Protein AF-A0A7V6JKS2-F1 (afdb_monomer)

Sequence (125 aa):
RHDDPYRPMSIEGDTFIKPDGTEVVLKVGPSGVLGEGQGCATEIGRAHPNGKLIEDGDLCSHDSFLGQPYLVDKKTGEGHYIREWHAIAERLRHDALKELGHPEEGTTYGPWLLYKYGGWAWIGP

Nearest PDB structures (foldseek):
  7ml9-assembly1_A  TM=2.938E-01  e=4.608E+00  Brevibacillus laterosporus
  2vdu-assembly2_B  TM=2.101E-01  e=4.915E+00  Saccharomyces cerevisiae
  2vdu-assembly3_D  TM=2.107E-01  e=6.359E+00  Saccharomyces cerevisiae

Radius of gyration: 15.61 Å; Cα contacts (8 Å, |Δi|>4): 223; chains: 1; bounding box: 36×26×44 Å

Foldseek 3Di:
DLQDQADDQDDQQDWDQDPVRDTDRWDQDPLRRICVPVLEARQAQHADPVRDGQDAQDADPDPVRGRWGWHAFPVRNDIDTPVSVVSVLVVQQVVCCVPPNFHDFQDDRPPFWGRHPRGTDGPGD

pLDDT: mean 93.92, std 4.57, range [71.44, 98.31]

Secondary structure (DSSP, 8-state):
-TT-TTPPPP-TT-EEE-TTS-EEE--B-TTS-BTTTTT-BSSTTPBPTTSPBP-TTPBP-SGGGTTPBEEE-TTT--EEEHHHHHHHHHHHHHHHHHHHSS--TT-EETTTEEEETTEEEE---

Structure (mmCIF, N/CA/C/O backbone):
data_AF-A0A7V6JKS2-F1
#
_entry.id   AF-A0A7V6JKS2-F1
#
loop_
_atom_site.group_PDB
_atom_site.id
_atom_site.type_symbol
_atom_site.label_atom_id
_atom_site.label_alt_id
_atom_site.label_comp_id
_atom_site.label_asym_id
_atom_site.label_entity_id
_atom_site.label_seq_id
_atom_site.pdbx_PDB_ins_code
_atom_site.Cartn_x
_atom_site.Cartn_y
_atom_site.Cartn_z
_atom_site.occupancy
_atom_site.B_iso_or_equiv
_atom_site.auth_seq_id
_atom_site.auth_comp_id
_atom_site.auth_asym_id
_atom_site.auth_atom_id
_atom_site.pdbx_PDB_model_num
ATOM 1 N N . ARG A 1 1 ? -1.817 -1.932 18.726 1.00 71.44 1 ARG A N 1
ATOM 2 C CA . ARG A 1 1 ? -1.799 -3.363 18.321 1.00 71.44 1 ARG A CA 1
ATOM 3 C C . ARG A 1 1 ? -2.915 -3.597 17.306 1.00 71.44 1 ARG A C 1
ATOM 5 O O . ARG A 1 1 ? -3.903 -2.882 17.399 1.00 71.44 1 ARG A O 1
ATOM 12 N N . HIS A 1 2 ? -2.784 -4.532 16.359 1.00 80.00 2 HIS A N 1
ATOM 13 C CA . HIS A 1 2 ? -3.844 -4.779 15.362 1.00 80.00 2 HIS A CA 1
ATOM 14 C C . HIS A 1 2 ? -5.176 -5.262 15.978 1.00 80.00 2 HIS A C 1
ATOM 16 O O . HIS A 1 2 ? -6.233 -5.023 15.404 1.00 80.00 2 HIS A O 1
ATOM 22 N N . ASP A 1 3 ? -5.116 -5.911 17.146 1.00 81.94 3 ASP A N 1
ATOM 23 C CA . ASP A 1 3 ? -6.230 -6.566 17.845 1.00 81.94 3 ASP A CA 1
ATOM 24 C C . ASP A 1 3 ? -7.032 -5.645 18.780 1.00 81.94 3 ASP A C 1
ATOM 26 O O . ASP A 1 3 ? -7.993 -6.102 19.391 1.00 81.94 3 ASP A O 1
ATOM 30 N N . ASP A 1 4 ? -6.663 -4.366 18.896 1.00 88.94 4 ASP A N 1
ATOM 31 C CA . ASP A 1 4 ? -7.391 -3.374 19.696 1.00 88.94 4 ASP A CA 1
ATOM 32 C C . ASP A 1 4 ? -8.284 -2.502 18.793 1.00 88.94 4 ASP A C 1
ATOM 34 O O . ASP A 1 4 ? -7.756 -1.647 18.067 1.00 88.94 4 ASP A O 1
ATOM 38 N N . PRO A 1 5 ? -9.622 -2.670 18.829 1.00 91.44 5 PRO A N 1
ATOM 39 C CA . PRO A 1 5 ? -10.545 -1.869 18.032 1.00 91.44 5 PRO A CA 1
ATOM 40 C C . PRO A 1 5 ? -10.569 -0.387 18.392 1.00 91.44 5 PRO A C 1
ATOM 42 O O . PRO A 1 5 ? -10.874 0.441 17.538 1.00 91.44 5 PRO A O 1
ATOM 45 N N . TYR A 1 6 ? -10.267 -0.034 19.638 1.00 90.25 6 TYR A N 1
ATOM 46 C CA . TYR A 1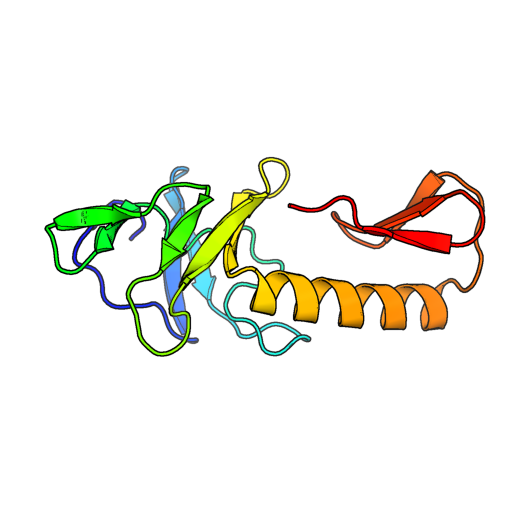 6 ? -10.400 1.335 20.143 1.00 90.25 6 TYR A CA 1
ATOM 47 C C . TYR A 1 6 ? -9.071 2.085 20.168 1.00 90.25 6 TYR A C 1
ATOM 49 O O . TYR A 1 6 ? -8.995 3.192 20.706 1.00 90.25 6 TYR A O 1
ATOM 57 N N . ARG A 1 7 ? -8.029 1.506 19.563 1.00 90.81 7 ARG A N 1
ATOM 58 C CA . ARG A 1 7 ? -6.740 2.169 19.394 1.00 90.81 7 ARG A CA 1
ATOM 59 C C . ARG A 1 7 ? -6.903 3.517 18.674 1.00 90.81 7 ARG A C 1
ATOM 61 O O . ARG A 1 7 ? -7.738 3.630 17.767 1.00 90.81 7 ARG A O 1
ATOM 68 N N . PRO A 1 8 ? -6.092 4.527 19.029 1.00 89.88 8 PRO A N 1
ATOM 69 C CA . PRO A 1 8 ? -6.043 5.767 18.267 1.00 89.88 8 PRO A CA 1
ATOM 70 C C . PRO A 1 8 ? -5.582 5.502 16.827 1.00 89.88 8 PRO A C 1
ATOM 72 O O . PRO A 1 8 ? -4.965 4.474 16.533 1.00 89.88 8 PRO A O 1
ATOM 75 N N . MET A 1 9 ? -5.883 6.445 15.931 1.00 89.56 9 MET A N 1
ATOM 76 C CA . MET A 1 9 ? -5.288 6.459 14.594 1.00 89.56 9 MET A CA 1
ATOM 77 C C . MET A 1 9 ? -3.767 6.516 14.731 1.00 89.56 9 MET A C 1
ATOM 79 O O . MET A 1 9 ? -3.251 7.277 15.552 1.00 89.56 9 MET A O 1
ATOM 83 N N . SER A 1 10 ? -3.074 5.680 13.965 1.00 92.94 10 SER A N 1
ATOM 84 C CA . SER A 1 10 ? -1.626 5.559 14.070 1.00 92.94 10 SER A CA 1
ATOM 85 C C . SER A 1 10 ? -0.913 6.812 13.574 1.00 92.94 10 SER A C 1
ATOM 87 O O . SER A 1 10 ? -1.365 7.468 12.634 1.00 92.94 10 SER A O 1
ATOM 89 N N . ILE A 1 11 ? 0.226 7.111 14.191 1.00 94.56 11 ILE A N 1
ATOM 90 C CA . ILE A 1 11 ? 1.136 8.184 13.787 1.00 94.56 11 ILE A CA 1
ATOM 91 C C . ILE A 1 11 ? 2.559 7.652 13.597 1.00 94.56 11 ILE A C 1
ATOM 93 O O . ILE A 1 11 ? 2.884 6.518 13.952 1.00 94.56 11 ILE A O 1
ATOM 97 N N . GLU A 1 12 ? 3.428 8.474 13.011 1.00 96.94 12 GLU A N 1
ATOM 98 C CA . GLU A 1 12 ? 4.848 8.146 12.907 1.00 96.94 12 GLU A CA 1
ATOM 99 C C . GLU A 1 12 ? 5.471 7.933 14.293 1.00 96.94 12 GLU A C 1
ATOM 101 O O . GLU A 1 12 ? 5.241 8.707 15.222 1.00 96.94 12 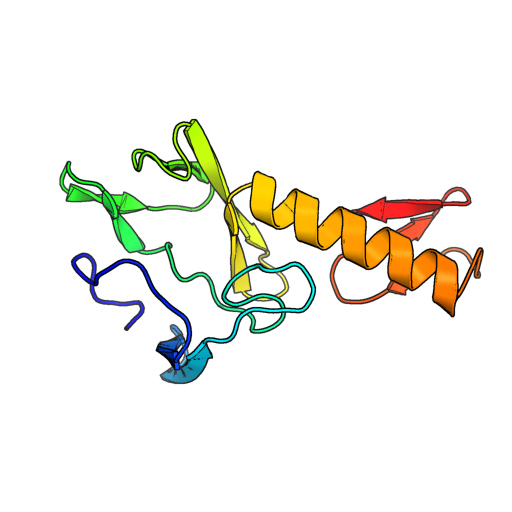GLU A O 1
ATOM 106 N N . GLY A 1 13 ? 6.277 6.879 14.418 1.00 96.44 13 GLY A N 1
ATOM 107 C CA . GLY A 1 13 ? 6.908 6.470 15.670 1.00 96.44 13 GLY A CA 1
ATOM 108 C C . GLY A 1 13 ? 6.101 5.462 16.491 1.00 96.44 13 GLY A C 1
ATOM 109 O O . GLY A 1 13 ? 6.685 4.826 17.369 1.00 96.44 13 GLY A O 1
ATOM 110 N N . ASP A 1 14 ? 4.815 5.251 16.194 1.00 96.06 14 ASP A N 1
ATOM 111 C CA . ASP A 1 14 ? 4.025 4.207 16.852 1.00 96.06 14 ASP A CA 1
ATOM 112 C C . ASP A 1 14 ? 4.534 2.804 16.492 1.00 96.06 14 ASP A C 1
ATOM 114 O O . ASP A 1 14 ? 4.903 2.529 15.348 1.00 96.06 14 ASP A O 1
ATOM 118 N N . THR A 1 15 ? 4.475 1.874 17.449 1.00 95.25 15 THR A N 1
ATOM 119 C CA . THR A 1 15 ? 4.719 0.449 17.186 1.00 95.25 15 THR A CA 1
ATOM 120 C C . THR A 1 15 ? 3.417 -0.255 16.805 1.00 95.25 15 THR A C 1
ATOM 122 O O . THR A 1 15 ? 2.527 -0.472 17.635 1.00 95.25 15 THR A O 1
ATOM 125 N N . PHE A 1 16 ? 3.317 -0.676 15.547 1.00 93.62 16 PHE A N 1
ATOM 126 C CA . PHE A 1 16 ? 2.246 -1.532 15.056 1.00 93.62 16 PHE A CA 1
ATOM 127 C C . PHE A 1 16 ? 2.636 -3.008 15.183 1.00 93.62 16 PHE A C 1
ATOM 129 O O . PHE A 1 16 ? 3.661 -3.435 14.659 1.00 93.62 16 PHE A O 1
ATOM 136 N N . ILE A 1 17 ? 1.802 -3.796 15.865 1.00 92.25 17 ILE A N 1
ATOM 137 C CA . ILE A 1 17 ? 1.983 -5.249 15.992 1.00 92.25 17 ILE A CA 1
ATOM 138 C C . ILE A 1 17 ? 1.055 -5.938 14.998 1.00 92.25 17 ILE A C 1
ATOM 140 O O . ILE A 1 17 ? -0.168 -5.880 15.177 1.00 92.25 17 ILE A O 1
ATOM 144 N N . LYS A 1 18 ? 1.637 -6.576 13.981 1.00 89.50 18 LYS A N 1
ATOM 145 C CA . LYS A 1 18 ? 0.942 -7.316 12.918 1.00 89.50 18 LYS A CA 1
ATOM 146 C C . LYS A 1 18 ? 0.243 -8.582 13.451 1.00 89.50 18 LYS A C 1
ATOM 148 O O . LYS A 1 18 ? 0.546 -9.020 14.563 1.00 89.50 18 LYS A O 1
ATOM 153 N N . PRO A 1 19 ? -0.665 -9.202 12.670 1.00 87.69 19 PRO A N 1
ATOM 154 C CA . PRO A 1 19 ? -1.323 -10.455 13.056 1.00 87.69 19 PRO A CA 1
ATOM 155 C C . PRO A 1 19 ? -0.371 -11.621 13.348 1.00 87.69 19 PRO A C 1
ATOM 157 O O . PRO A 1 19 ? -0.679 -12.475 14.172 1.00 87.69 19 PRO A O 1
ATOM 160 N N . ASP A 1 20 ? 0.797 -11.646 12.705 1.00 89.25 20 ASP A N 1
ATOM 161 C CA . ASP A 1 20 ? 1.838 -12.657 12.922 1.00 89.25 20 ASP A CA 1
ATOM 162 C C . ASP A 1 20 ? 2.737 -12.370 14.143 1.00 89.25 20 ASP A C 1
ATOM 164 O O . ASP A 1 20 ? 3.661 -13.130 14.422 1.00 89.25 20 ASP A O 1
ATOM 168 N N . GLY A 1 21 ? 2.468 -11.287 14.882 1.00 90.31 21 GLY A N 1
ATOM 169 C CA . GLY A 1 21 ? 3.255 -10.850 16.035 1.00 90.31 21 GLY A CA 1
ATOM 170 C C . GLY A 1 21 ? 4.453 -9.962 15.690 1.00 90.31 21 GLY A C 1
ATOM 171 O O . GLY A 1 21 ? 5.130 -9.498 16.604 1.00 90.31 21 GLY A O 1
ATOM 172 N N . THR A 1 22 ? 4.711 -9.680 14.409 1.00 92.69 22 THR A N 1
ATOM 173 C CA . THR A 1 22 ? 5.800 -8.786 13.998 1.00 92.69 22 THR A CA 1
ATOM 174 C C . THR A 1 22 ? 5.529 -7.359 14.464 1.00 92.69 22 THR A C 1
ATOM 176 O O . THR A 1 22 ? 4.482 -6.783 14.164 1.00 92.69 22 THR A O 1
ATOM 179 N N . GLU A 1 23 ? 6.501 -6.762 15.148 1.00 95.25 23 GLU A N 1
ATOM 180 C CA . GLU A 1 23 ? 6.462 -5.361 15.558 1.00 95.25 23 GLU A CA 1
ATOM 181 C C . GLU A 1 23 ? 7.129 -4.468 14.509 1.00 95.25 23 GLU A C 1
ATOM 183 O O . GLU A 1 23 ? 8.251 -4.722 14.068 1.00 95.25 23 GLU A O 1
ATOM 188 N N . VAL A 1 24 ? 6.442 -3.400 14.116 1.00 95.38 24 VAL A N 1
ATOM 189 C CA . VAL A 1 24 ? 6.930 -2.413 13.155 1.00 95.38 24 VAL A CA 1
ATOM 190 C C . VAL A 1 24 ? 6.776 -1.023 13.743 1.00 95.38 24 VAL A C 1
ATOM 192 O O . VAL A 1 24 ? 5.666 -0.602 14.051 1.00 95.38 24 VAL A O 1
ATOM 195 N N . VAL A 1 25 ? 7.882 -0.288 13.845 1.00 97.12 25 VAL A N 1
ATOM 196 C CA . VAL A 1 25 ? 7.839 1.151 14.130 1.00 97.12 25 VAL A CA 1
ATOM 197 C C . VAL A 1 25 ? 7.437 1.874 12.849 1.00 97.12 25 VAL A C 1
ATOM 199 O O . VAL A 1 25 ? 8.157 1.816 11.844 1.00 97.12 25 VAL A O 1
ATOM 202 N N . LEU A 1 26 ? 6.272 2.512 12.874 1.00 97.31 26 LEU A N 1
ATOM 203 C CA . LEU A 1 26 ? 5.698 3.184 11.719 1.00 97.31 26 LEU A CA 1
ATOM 204 C C . LEU A 1 26 ? 6.516 4.416 11.341 1.00 97.31 26 LEU A C 1
ATOM 206 O O . LEU A 1 26 ? 6.965 5.175 12.200 1.00 97.31 26 LEU A O 1
ATOM 210 N N . LYS A 1 27 ? 6.696 4.604 10.038 1.00 97.88 27 LYS A N 1
ATOM 211 C CA . LYS A 1 27 ? 7.400 5.738 9.441 1.00 97.88 27 LYS A CA 1
ATOM 212 C C . LYS A 1 27 ? 6.584 6.315 8.305 1.00 97.88 27 LYS A C 1
ATOM 214 O O . LYS A 1 27 ? 5.830 5.592 7.653 1.00 97.88 27 LYS A O 1
ATOM 219 N N . VAL A 1 28 ? 6.769 7.600 8.046 1.00 97.75 28 VAL A N 1
ATOM 220 C CA . VAL A 1 28 ? 6.265 8.203 6.814 1.00 97.75 28 VAL A CA 1
ATOM 221 C C . VAL A 1 28 ? 7.189 7.801 5.666 1.00 97.75 28 VAL A C 1
ATOM 223 O O . VAL A 1 28 ? 8.403 8.010 5.723 1.00 97.75 28 VAL A O 1
ATOM 226 N N . GLY A 1 29 ? 6.625 7.170 4.639 1.00 96.19 29 GLY A N 1
ATOM 227 C CA . GLY A 1 29 ? 7.368 6.762 3.455 1.00 96.19 29 GLY A CA 1
ATOM 228 C C . GLY A 1 29 ? 7.617 7.909 2.469 1.00 96.19 29 GLY A C 1
ATOM 229 O O . GLY A 1 29 ? 7.177 9.042 2.683 1.00 96.19 29 GLY A O 1
ATOM 230 N N . PRO A 1 30 ? 8.331 7.633 1.364 1.00 96.12 30 PRO A N 1
ATOM 231 C CA . PRO A 1 30 ? 8.724 8.648 0.385 1.00 96.12 30 PRO A CA 1
ATOM 232 C C . PRO A 1 30 ? 7.561 9.406 -0.272 1.00 96.12 30 PRO A C 1
ATOM 234 O O . PRO A 1 30 ? 7.765 10.520 -0.750 1.00 96.12 30 PRO A O 1
ATOM 237 N N . SER A 1 31 ? 6.353 8.837 -0.294 1.00 96.44 31 SER A N 1
ATOM 238 C CA . SER A 1 31 ? 5.143 9.490 -0.816 1.00 96.44 31 SER A CA 1
ATOM 239 C C . SER A 1 31 ? 4.435 10.361 0.224 1.00 96.44 31 SER A C 1
ATOM 241 O O . SER A 1 31 ? 3.368 10.900 -0.060 1.00 96.44 31 SER A O 1
ATOM 243 N N . GLY A 1 32 ? 4.983 10.485 1.438 1.00 96.44 32 GLY A N 1
ATOM 244 C CA . GLY A 1 32 ? 4.325 11.180 2.546 1.00 96.44 32 GLY A CA 1
ATOM 245 C C . GLY A 1 32 ? 3.227 10.356 3.227 1.00 96.44 32 GLY A C 1
ATOM 246 O O . GLY A 1 32 ? 2.444 10.914 3.990 1.00 96.44 32 GLY A O 1
ATOM 247 N N . VAL A 1 33 ? 3.166 9.045 2.965 1.00 97.19 33 VAL A N 1
ATOM 248 C CA . VAL A 1 33 ? 2.148 8.130 3.502 1.00 97.19 33 VAL A CA 1
ATOM 249 C C . VAL A 1 33 ? 2.719 7.342 4.682 1.00 97.19 33 VAL A C 1
ATOM 251 O O . VAL A 1 33 ? 3.807 6.769 4.591 1.00 97.19 33 VAL A O 1
ATOM 254 N N . LEU A 1 34 ? 1.999 7.312 5.804 1.00 97.00 34 LEU A N 1
ATOM 255 C CA . LEU A 1 34 ? 2.392 6.541 6.984 1.00 97.00 34 LEU A CA 1
ATOM 256 C C . LEU A 1 34 ? 2.316 5.040 6.688 1.00 97.00 34 LEU A C 1
ATOM 258 O O . LEU A 1 34 ? 1.298 4.557 6.211 1.00 97.00 34 LEU A O 1
ATOM 262 N N . GLY A 1 35 ? 3.359 4.280 7.015 1.00 95.94 35 GLY A N 1
ATOM 263 C CA . GLY A 1 35 ? 3.340 2.826 6.827 1.00 95.94 35 GLY A CA 1
ATOM 264 C C . GLY A 1 35 ? 3.684 2.365 5.412 1.00 95.94 35 GLY A C 1
ATOM 265 O O . GLY A 1 35 ? 3.696 1.160 5.160 1.00 95.94 35 GLY A O 1
ATOM 266 N N . GLU A 1 36 ? 3.982 3.292 4.501 1.00 97.00 36 GLU A N 1
ATOM 267 C CA . GLU A 1 36 ? 4.293 2.971 3.114 1.00 97.00 36 GLU A CA 1
ATOM 268 C C . GLU A 1 36 ? 5.533 2.071 2.990 1.00 97.00 36 GLU A C 1
ATOM 270 O O . GLU A 1 36 ? 6.623 2.390 3.474 1.00 97.00 36 GLU A O 1
ATOM 275 N N . GLY A 1 37 ? 5.364 0.936 2.312 1.00 95.19 37 GLY A N 1
ATOM 276 C CA . GLY A 1 37 ? 6.386 -0.093 2.135 1.00 95.19 37 GLY A CA 1
ATOM 277 C C . GLY A 1 37 ? 6.672 -0.917 3.393 1.00 95.19 37 GLY A C 1
ATOM 278 O O . GLY A 1 37 ? 7.630 -1.692 3.404 1.00 95.19 37 GLY A O 1
ATOM 279 N N . GLN A 1 38 ? 5.888 -0.758 4.464 1.00 95.31 38 GLN A N 1
ATOM 280 C CA . GLN A 1 38 ? 6.079 -1.489 5.719 1.00 95.31 38 GLN A CA 1
ATOM 281 C C . GLN A 1 38 ? 5.181 -2.732 5.830 1.00 95.31 38 GLN A C 1
ATOM 283 O O . GLN A 1 38 ? 5.332 -3.514 6.780 1.00 95.31 38 GLN A O 1
ATOM 288 N N . GLY A 1 39 ? 4.270 -2.957 4.872 1.00 94.69 39 GLY A N 1
ATOM 289 C CA . GLY A 1 39 ? 3.366 -4.111 4.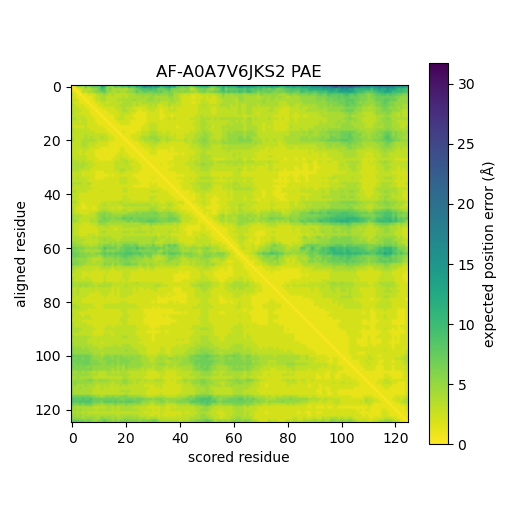886 1.00 94.69 39 GLY A CA 1
ATOM 290 C C . GLY A 1 39 ? 2.425 -4.094 6.090 1.00 94.69 39 GLY A C 1
ATOM 291 O O . GLY A 1 39 ? 2.258 -5.121 6.753 1.00 94.69 39 GLY A O 1
ATOM 292 N N . CYS A 1 40 ? 1.924 -2.911 6.450 1.00 94.69 40 CYS A N 1
ATOM 293 C CA . CYS A 1 40 ? 1.022 -2.697 7.577 1.00 94.69 40 CYS A CA 1
ATOM 294 C C . CYS A 1 40 ? -0.329 -2.187 7.070 1.00 94.69 40 CYS A C 1
ATOM 296 O O . CYS A 1 40 ? -0.374 -1.250 6.280 1.00 94.69 40 CYS A O 1
ATOM 298 N N . ALA A 1 41 ? -1.421 -2.759 7.575 1.00 95.19 41 ALA A N 1
ATOM 299 C CA . ALA A 1 41 ? -2.777 -2.252 7.387 1.00 95.19 41 ALA A CA 1
ATOM 300 C C . ALA A 1 41 ? -3.274 -1.661 8.716 1.00 95.19 41 ALA A C 1
ATOM 302 O O . ALA A 1 41 ? -3.949 -2.332 9.500 1.00 95.19 41 ALA A O 1
ATOM 303 N N . THR A 1 42 ? -2.860 -0.429 9.020 1.00 93.69 42 THR A N 1
ATOM 304 C CA . THR A 1 42 ? -3.043 0.196 10.343 1.00 93.69 42 THR A CA 1
ATOM 305 C C . THR A 1 42 ? -4.499 0.435 10.722 1.00 93.69 42 THR A C 1
ATOM 307 O O . THR A 1 42 ? -4.807 0.466 11.916 1.00 93.69 42 THR A O 1
ATOM 310 N N . GLU A 1 43 ? -5.404 0.550 9.746 1.00 92.81 43 GLU A N 1
ATOM 311 C CA . GLU A 1 43 ? -6.817 0.855 9.996 1.00 92.81 43 GLU A CA 1
ATOM 312 C C . GLU A 1 43 ? -7.698 -0.393 10.117 1.00 92.81 43 GLU A C 1
ATOM 314 O O . GLU A 1 43 ? -8.704 -0.343 10.824 1.00 92.81 43 GLU A O 1
ATOM 319 N N . ILE A 1 44 ? -7.310 -1.528 9.519 1.00 92.81 44 ILE A N 1
ATOM 320 C CA . ILE A 1 44 ? -8.104 -2.767 9.585 1.00 92.81 44 ILE A CA 1
ATOM 321 C C . ILE A 1 44 ? -8.341 -3.187 11.028 1.00 92.81 44 ILE A C 1
ATOM 323 O O . ILE A 1 44 ? -7.417 -3.253 11.842 1.00 92.81 44 ILE A O 1
ATOM 327 N N . GLY A 1 45 ? -9.594 -3.493 11.352 1.00 91.00 45 GLY A N 1
ATOM 328 C CA . GLY A 1 45 ? -9.984 -3.921 12.690 1.00 91.00 45 GLY A CA 1
ATOM 329 C C . GLY A 1 45 ? -10.068 -2.788 13.713 1.00 91.00 45 GLY A C 1
ATOM 330 O O . GLY A 1 45 ? -10.402 -3.058 14.863 1.00 91.00 45 GLY A O 1
ATOM 331 N N . ARG A 1 46 ? -9.795 -1.528 13.339 1.00 93.25 46 ARG A N 1
ATOM 332 C CA . ARG A 1 46 ? -10.121 -0.364 14.176 1.00 93.25 46 ARG A CA 1
ATOM 333 C C . ARG A 1 46 ? -11.616 -0.071 14.060 1.00 93.25 46 ARG A C 1
ATOM 335 O O . ARG A 1 46 ? -12.207 -0.232 12.998 1.00 93.25 46 ARG A O 1
ATOM 342 N N . ALA A 1 47 ? -12.243 0.370 15.140 1.00 91.31 47 ALA A N 1
ATOM 343 C CA . ALA A 1 47 ? -13.658 0.692 15.160 1.00 91.31 47 ALA A CA 1
ATOM 344 C C . ALA A 1 47 ? -13.941 2.063 14.523 1.00 91.31 47 ALA A C 1
ATOM 346 O O . ALA A 1 47 ? -13.282 3.069 14.808 1.00 91.31 47 ALA A O 1
ATOM 347 N N . HIS A 1 48 ? -14.986 2.118 13.704 1.00 84.81 48 HIS A N 1
ATOM 348 C CA . HIS A 1 48 ? -15.718 3.339 13.397 1.00 84.81 48 HIS A CA 1
ATOM 349 C C . HIS A 1 48 ? -16.391 3.900 14.664 1.00 84.81 48 HIS A C 1
ATOM 351 O O . HIS A 1 48 ? -16.644 3.157 15.616 1.00 84.81 48 HIS A O 1
ATOM 357 N N . PRO A 1 49 ? -16.808 5.182 14.664 1.00 83.62 49 PRO A N 1
ATOM 358 C CA . PRO A 1 49 ? -17.570 5.764 15.775 1.00 83.62 49 PRO A CA 1
ATOM 359 C C . PRO A 1 49 ? -18.865 5.010 16.125 1.00 83.62 49 PRO A C 1
ATOM 361 O O . PRO A 1 49 ? -19.345 5.095 17.249 1.00 83.62 49 PRO A O 1
ATOM 364 N N . ASN A 1 50 ? -19.433 4.259 15.175 1.00 84.19 50 ASN A N 1
ATOM 365 C CA . ASN A 1 50 ? -20.625 3.429 15.377 1.00 84.19 50 ASN A CA 1
ATOM 366 C C . ASN A 1 50 ? -20.322 2.026 15.953 1.00 84.19 50 ASN A C 1
ATOM 368 O O . ASN A 1 50 ? -21.239 1.217 16.079 1.00 84.19 50 ASN A O 1
ATOM 372 N N . GLY A 1 51 ? -19.058 1.721 16.264 1.00 85.94 51 GLY A N 1
ATOM 373 C CA . GLY A 1 51 ? -18.614 0.446 16.831 1.00 85.94 51 GLY A CA 1
ATOM 374 C C . GLY A 1 51 ? -18.367 -0.679 15.822 1.00 85.94 51 GLY A C 1
ATOM 375 O O . GLY A 1 51 ? -17.866 -1.727 16.223 1.00 85.94 51 GLY A O 1
ATOM 376 N N . LYS A 1 52 ? -18.675 -0.495 14.531 1.00 90.31 52 LYS A N 1
ATOM 377 C CA . LYS A 1 52 ? -18.290 -1.462 13.489 1.00 90.31 52 LYS A CA 1
ATOM 378 C C . LYS A 1 52 ? -16.790 -1.397 13.236 1.00 90.31 52 LYS A C 1
ATOM 380 O O . LYS A 1 52 ? -16.220 -0.311 13.264 1.00 90.31 52 LYS A O 1
ATOM 385 N N . LEU A 1 53 ? -16.169 -2.540 12.978 1.00 92.69 53 LEU A N 1
ATOM 386 C CA . LEU A 1 53 ? -14.752 -2.603 12.629 1.00 92.69 53 LEU A CA 1
ATOM 387 C C . LEU A 1 53 ? -14.565 -2.255 11.153 1.00 92.69 53 LEU A C 1
ATOM 389 O O . LEU A 1 53 ? -15.417 -2.605 10.347 1.00 92.69 53 LEU A O 1
ATOM 393 N N . ILE A 1 54 ? -13.470 -1.570 10.835 1.00 92.88 54 ILE A N 1
ATOM 394 C CA . ILE A 1 54 ? -13.068 -1.262 9.462 1.00 92.88 54 ILE A CA 1
ATOM 395 C C . ILE A 1 54 ? -12.587 -2.547 8.785 1.00 92.88 54 ILE A C 1
ATOM 397 O O . ILE A 1 54 ? -11.661 -3.205 9.280 1.00 92.88 54 ILE A O 1
ATOM 401 N N . GLU A 1 55 ? -13.188 -2.860 7.644 1.00 93.81 55 GLU A N 1
ATOM 402 C CA . GLU A 1 55 ? -12.828 -3.968 6.761 1.00 93.81 55 GLU A CA 1
ATOM 403 C C . GLU A 1 55 ? -12.245 -3.470 5.422 1.00 93.81 55 GLU A C 1
ATOM 405 O O . GLU A 1 55 ? -12.251 -2.280 5.105 1.00 93.81 55 GLU A O 1
ATOM 410 N N . ASP A 1 56 ? -11.693 -4.391 4.629 1.00 95.31 56 ASP A N 1
ATOM 411 C CA . ASP A 1 56 ? -11.184 -4.093 3.284 1.00 95.31 56 ASP A CA 1
ATOM 412 C C . ASP A 1 56 ? -12.334 -3.656 2.359 1.00 95.31 56 ASP A C 1
ATOM 414 O O . ASP A 1 56 ? -13.311 -4.382 2.173 1.00 95.31 56 ASP A O 1
ATOM 418 N N . GLY A 1 57 ? -12.211 -2.460 1.784 1.00 94.06 57 GLY A N 1
ATOM 419 C CA . GLY A 1 57 ? -13.226 -1.808 0.959 1.00 94.06 57 GLY A CA 1
ATOM 420 C C . GLY A 1 57 ? -14.172 -0.871 1.717 1.00 94.06 57 GLY A C 1
ATOM 421 O O . GLY A 1 57 ? -14.939 -0.155 1.066 1.00 94.06 57 GLY A O 1
ATOM 422 N N . ASP A 1 58 ? -14.116 -0.818 3.052 1.00 93.62 58 ASP A N 1
ATOM 423 C CA . ASP A 1 58 ? -14.999 0.052 3.830 1.00 93.62 58 ASP A CA 1
ATOM 424 C C . ASP A 1 58 ? -14.688 1.533 3.618 1.00 93.62 58 ASP A C 1
ATOM 426 O O . ASP A 1 58 ? -13.534 1.967 3.561 1.00 93.62 58 ASP A O 1
ATOM 430 N N . LEU A 1 59 ? -15.752 2.333 3.543 1.00 92.12 59 LEU A N 1
ATOM 431 C CA . LEU A 1 59 ? -15.648 3.779 3.399 1.00 92.12 59 LEU A CA 1
ATOM 432 C C . LEU A 1 59 ? -15.330 4.432 4.740 1.00 92.12 59 LEU A C 1
ATOM 434 O O . LEU A 1 59 ? -16.048 4.259 5.729 1.00 92.12 59 LEU A O 1
ATOM 438 N N . CYS A 1 60 ? -14.295 5.267 4.756 1.00 87.50 60 CYS A N 1
ATOM 439 C CA . CYS A 1 60 ? -13.934 6.003 5.952 1.00 87.50 60 CYS A CA 1
ATOM 440 C C . CYS A 1 60 ? -15.019 7.007 6.355 1.00 87.50 60 CYS A C 1
ATOM 442 O O . CYS A 1 60 ? -15.559 7.748 5.529 1.00 87.50 60 CYS A O 1
ATOM 444 N N . SER A 1 61 ? -15.259 7.096 7.661 1.00 84.12 61 SER A N 1
ATOM 445 C CA . SER A 1 61 ? -16.138 8.087 8.288 1.00 84.12 61 SER A CA 1
ATOM 446 C C . SER A 1 61 ? -15.372 9.218 8.986 1.00 84.12 61 SER A C 1
ATOM 448 O O . SER A 1 61 ? -15.979 9.988 9.723 1.00 84.12 61 SER A O 1
ATOM 450 N N . HIS A 1 62 ? -14.045 9.267 8.852 1.00 83.00 62 HIS A N 1
ATOM 451 C CA . HIS A 1 62 ? -13.193 10.279 9.477 1.00 83.00 62 HIS A CA 1
ATOM 452 C C . HIS A 1 62 ? -12.915 11.420 8.497 1.00 83.00 62 HIS A C 1
ATOM 454 O O . HIS A 1 62 ? -12.630 11.147 7.334 1.00 83.00 62 HIS A O 1
ATOM 460 N N . ASP A 1 63 ? -12.951 12.672 8.957 1.00 83.81 63 ASP A N 1
ATOM 461 C CA . ASP A 1 63 ? -12.933 13.864 8.094 1.00 83.81 63 ASP A CA 1
ATOM 462 C C . ASP A 1 63 ? -11.767 13.885 7.093 1.00 83.81 63 ASP A C 1
ATOM 464 O O . ASP A 1 63 ? -11.974 14.159 5.910 1.00 83.81 63 ASP A O 1
ATOM 468 N N . SER A 1 64 ? -10.559 13.512 7.529 1.00 83.94 64 SER A N 1
ATOM 469 C CA . SER A 1 64 ? -9.356 13.478 6.680 1.00 83.94 64 SER A CA 1
ATOM 470 C C . SER A 1 64 ? -9.465 12.518 5.488 1.00 83.94 64 SER A C 1
ATOM 472 O O . SER A 1 64 ? -8.835 12.736 4.453 1.00 83.94 64 SER A O 1
ATOM 474 N N . PHE A 1 65 ? -10.288 11.473 5.609 1.00 86.69 65 PHE A N 1
ATOM 475 C CA . PHE A 1 65 ? -10.437 10.412 4.612 1.00 86.69 65 PHE A CA 1
ATOM 476 C C . PHE A 1 65 ? -11.893 10.181 4.197 1.00 86.69 65 PHE A C 1
ATOM 478 O O . PHE A 1 65 ? -12.207 9.156 3.599 1.00 86.69 65 PHE A O 1
ATOM 485 N N . LEU A 1 66 ? -12.791 11.123 4.490 1.00 90.88 66 LEU A N 1
ATOM 486 C CA . LEU A 1 66 ? -14.233 10.921 4.392 1.00 90.88 66 LEU A CA 1
ATOM 487 C C . LEU A 1 66 ? -14.654 10.388 3.014 1.00 90.88 66 LEU A C 1
ATOM 489 O O . LEU A 1 66 ? -14.362 10.993 1.980 1.00 90.88 66 LEU A O 1
ATOM 493 N N . GLY A 1 67 ? -15.354 9.251 3.014 1.00 91.50 67 GLY A N 1
ATOM 494 C CA . GLY A 1 67 ? -15.866 8.606 1.803 1.00 91.50 67 GLY A CA 1
ATOM 495 C C . GLY A 1 67 ? -14.812 7.893 0.952 1.00 91.50 67 GLY A C 1
ATOM 496 O O . GLY A 1 67 ? -15.136 7.430 -0.138 1.00 91.50 67 GLY A O 1
ATOM 497 N N . GLN A 1 68 ? -13.567 7.793 1.417 1.00 95.12 68 GLN A N 1
ATOM 498 C CA . GLN A 1 68 ? -12.528 7.016 0.747 1.00 95.12 68 GLN A CA 1
ATOM 499 C C . GLN A 1 68 ? -12.559 5.563 1.228 1.00 95.12 68 GLN A C 1
ATOM 501 O O . GLN A 1 68 ? -12.594 5.347 2.442 1.00 95.12 68 GLN A O 1
ATOM 506 N N . PRO A 1 69 ? -12.519 4.573 0.319 1.00 96.19 69 PRO A N 1
ATOM 507 C CA . PRO A 1 69 ? -12.350 3.185 0.714 1.00 96.19 69 PRO A CA 1
ATOM 508 C C . PRO A 1 69 ? -10.946 2.964 1.282 1.00 96.19 69 PRO A C 1
ATOM 510 O O . PRO A 1 69 ? -9.969 3.522 0.765 1.00 96.19 69 PRO A O 1
ATOM 513 N N . TYR A 1 70 ? -10.857 2.147 2.328 1.00 96.44 70 TYR A N 1
ATOM 514 C CA . TYR A 1 70 ? -9.597 1.593 2.812 1.00 96.44 70 TYR A CA 1
ATOM 515 C C . TYR A 1 70 ? -9.325 0.268 2.103 1.00 96.44 70 TYR A C 1
ATOM 517 O O . TYR A 1 70 ? -10.141 -0.642 2.191 1.00 96.44 70 TYR A O 1
ATOM 525 N N . LEU A 1 71 ? -8.212 0.160 1.380 1.00 97.50 71 LEU A N 1
ATOM 526 C CA . LEU A 1 71 ? -7.906 -1.004 0.547 1.00 97.50 71 LEU A CA 1
ATOM 527 C C . LEU A 1 71 ? -6.640 -1.696 1.028 1.00 97.50 71 LEU A C 1
ATOM 529 O O . LEU A 1 71 ? -5.636 -1.023 1.280 1.00 97.50 71 LEU A O 1
ATOM 533 N N . VAL A 1 72 ? -6.676 -3.027 1.098 1.00 96.94 72 VAL A N 1
ATOM 534 C CA . VAL A 1 72 ? -5.542 -3.853 1.530 1.00 96.94 72 VAL A CA 1
ATOM 535 C C . VAL A 1 72 ? -4.978 -4.666 0.372 1.00 96.94 72 VAL A C 1
ATOM 537 O O . VAL A 1 72 ? -5.661 -5.478 -0.254 1.00 96.94 72 VAL A O 1
ATOM 540 N N . ASP A 1 73 ? -3.680 -4.522 0.127 1.00 96.56 73 ASP A N 1
ATOM 541 C CA . ASP A 1 73 ? -2.963 -5.388 -0.793 1.00 96.56 73 ASP A CA 1
ATOM 542 C C . ASP A 1 73 ? -2.703 -6.752 -0.160 1.00 96.56 73 ASP A C 1
ATOM 544 O O . ASP A 1 73 ? -1.860 -6.917 0.721 1.00 96.56 73 ASP A O 1
ATOM 548 N N . LYS A 1 74 ? -3.378 -7.774 -0.681 1.00 93.12 74 LYS A N 1
ATOM 549 C CA . LYS A 1 74 ? -3.232 -9.159 -0.214 1.00 93.12 74 LYS A CA 1
ATOM 550 C C . LYS A 1 74 ? -1.820 -9.717 -0.404 1.00 93.12 74 LYS A C 1
ATOM 552 O O . LYS A 1 74 ? -1.466 -10.669 0.284 1.00 93.12 74 LYS A O 1
ATOM 557 N N . LYS A 1 75 ? -1.026 -9.164 -1.332 1.00 93.00 75 LYS A N 1
ATOM 558 C CA . LYS A 1 75 ? 0.355 -9.618 -1.575 1.00 93.00 75 LYS A CA 1
ATOM 559 C C . LYS A 1 75 ? 1.308 -9.171 -0.467 1.00 93.00 75 LYS A C 1
ATOM 561 O O . LYS A 1 75 ? 2.190 -9.935 -0.091 1.00 93.00 75 LYS A O 1
ATOM 566 N N . THR A 1 76 ? 1.152 -7.945 0.026 1.00 93.75 76 THR A N 1
ATOM 567 C CA . THR A 1 76 ? 2.094 -7.318 0.972 1.00 93.75 76 THR A CA 1
ATOM 568 C C . THR A 1 76 ? 1.538 -7.172 2.389 1.00 93.75 76 THR A C 1
ATOM 570 O O . THR A 1 76 ? 2.311 -6.972 3.325 1.00 93.75 76 THR A O 1
ATOM 573 N N . GLY A 1 77 ? 0.217 -7.271 2.566 1.00 93.69 77 GLY A N 1
ATOM 574 C CA . GLY A 1 77 ? -0.469 -6.950 3.821 1.00 93.69 77 GLY A CA 1
ATOM 575 C C . GLY A 1 77 ? -0.549 -5.448 4.106 1.00 93.69 77 GLY A C 1
ATOM 576 O O . GLY A 1 77 ? -0.927 -5.052 5.207 1.00 93.69 77 GLY A O 1
ATOM 577 N N . GLU A 1 78 ? -0.167 -4.611 3.141 1.00 95.88 78 GLU A N 1
ATOM 578 C CA . GLU A 1 78 ? -0.199 -3.161 3.263 1.00 95.88 78 GLU A CA 1
ATOM 579 C C . GLU A 1 78 ? -1.599 -2.621 2.988 1.00 95.88 78 GLU A C 1
ATOM 581 O O . GLU A 1 78 ? -2.258 -3.067 2.049 1.00 95.88 78 GLU A O 1
ATOM 586 N N . GLY A 1 79 ? -2.061 -1.681 3.810 1.00 96.75 79 GLY A N 1
ATOM 587 C CA . GLY A 1 79 ? -3.386 -1.094 3.671 1.00 96.75 79 GLY A CA 1
ATOM 588 C C . GLY A 1 79 ? -3.343 0.416 3.800 1.00 96.75 79 GLY A C 1
ATOM 589 O O . GLY A 1 79 ? -2.746 0.930 4.743 1.00 96.75 79 GLY A O 1
ATOM 590 N N . HIS A 1 80 ? -4.031 1.099 2.890 1.00 97.25 80 HIS A N 1
ATOM 591 C CA . HIS A 1 80 ? -4.120 2.559 2.840 1.00 97.25 80 HIS A CA 1
ATOM 592 C C . HIS A 1 80 ? -5.478 3.005 2.297 1.00 97.25 80 HIS A C 1
ATOM 594 O O . HIS A 1 80 ? -6.198 2.225 1.660 1.00 97.25 80 HIS A O 1
ATOM 600 N N . TYR A 1 81 ? -5.826 4.273 2.498 1.00 96.81 81 TYR A N 1
ATOM 601 C CA . TYR A 1 81 ? -6.966 4.872 1.806 1.00 96.81 81 TYR A CA 1
ATOM 602 C C . TYR A 1 81 ? -6.639 5.145 0.332 1.00 96.81 81 TYR A C 1
ATOM 604 O O . TYR A 1 81 ? -5.485 5.342 -0.048 1.00 96.81 81 TYR A O 1
ATOM 612 N N . ILE A 1 82 ? -7.657 5.197 -0.534 1.00 96.00 82 ILE A N 1
ATOM 613 C CA . ILE A 1 82 ? -7.445 5.300 -1.993 1.00 96.00 82 ILE A CA 1
ATOM 614 C C . ILE A 1 82 ? -6.553 6.477 -2.432 1.00 96.00 82 ILE A C 1
ATOM 616 O O . ILE A 1 82 ? -5.759 6.328 -3.359 1.00 96.00 82 ILE A O 1
ATOM 620 N N . ARG A 1 83 ? -6.637 7.650 -1.785 1.00 95.62 83 ARG A N 1
ATOM 621 C CA . ARG A 1 83 ? -5.769 8.786 -2.150 1.00 95.62 83 ARG A CA 1
ATOM 622 C C . ARG A 1 83 ? -4.312 8.552 -1.785 1.00 95.62 83 ARG A C 1
ATOM 624 O O . ARG A 1 83 ? -3.436 9.007 -2.512 1.00 95.62 83 ARG A O 1
ATOM 631 N N . GLU A 1 84 ? -4.061 7.848 -0.692 1.00 97.12 84 GLU A N 1
ATOM 632 C CA . GLU A 1 84 ? -2.711 7.451 -0.311 1.00 97.12 84 GLU A CA 1
ATOM 633 C C . GLU A 1 84 ? -2.175 6.458 -1.341 1.00 97.12 84 GLU A C 1
ATOM 635 O O . GLU A 1 84 ? -1.117 6.705 -1.909 1.00 97.12 84 GLU A O 1
ATOM 640 N N . TRP A 1 85 ? -2.954 5.438 -1.721 1.00 97.75 85 TRP A N 1
ATOM 641 C CA . TRP A 1 85 ? -2.587 4.538 -2.821 1.00 97.75 85 TRP A CA 1
ATOM 642 C C . TRP A 1 85 ? -2.272 5.276 -4.124 1.00 97.75 85 TRP A C 1
ATOM 644 O O . TRP A 1 85 ? -1.307 4.934 -4.808 1.00 97.75 85 TRP A O 1
ATOM 654 N N . HIS A 1 86 ? -3.035 6.316 -4.468 1.00 97.44 86 HIS A N 1
ATOM 655 C CA . HIS A 1 86 ? -2.722 7.159 -5.621 1.00 97.44 86 HIS A CA 1
ATOM 656 C C . HIS A 1 86 ? -1.383 7.890 -5.477 1.00 97.44 86 HIS A C 1
ATOM 658 O O . HIS A 1 86 ? -0.606 7.870 -6.430 1.00 97.44 86 HIS A O 1
ATOM 664 N N . ALA A 1 87 ? -1.077 8.465 -4.310 1.00 97.81 87 ALA A N 1
ATOM 665 C CA . ALA A 1 87 ? 0.211 9.114 -4.060 1.00 97.81 87 ALA A CA 1
ATOM 666 C C . ALA A 1 87 ? 1.385 8.128 -4.210 1.00 97.81 87 ALA A C 1
ATOM 668 O O . ALA A 1 87 ? 2.362 8.428 -4.900 1.00 97.81 87 ALA A O 1
ATOM 669 N N . ILE A 1 88 ? 1.246 6.919 -3.653 1.00 98.12 88 ILE A N 1
ATOM 670 C CA . ILE A 1 88 ? 2.220 5.826 -3.805 1.00 98.12 88 ILE A CA 1
ATOM 671 C C . ILE A 1 88 ? 2.394 5.465 -5.287 1.00 98.12 88 ILE A C 1
ATOM 673 O O . ILE A 1 88 ? 3.517 5.372 -5.789 1.00 98.12 88 ILE A O 1
ATOM 677 N N . ALA A 1 89 ? 1.289 5.286 -6.013 1.00 97.69 89 ALA A N 1
ATOM 678 C CA . ALA A 1 89 ? 1.307 4.913 -7.422 1.00 97.69 89 ALA A CA 1
ATOM 679 C C . ALA A 1 89 ? 1.949 5.984 -8.312 1.00 97.69 89 ALA A C 1
ATOM 681 O O . ALA A 1 89 ? 2.720 5.652 -9.212 1.00 97.69 89 ALA A O 1
ATOM 682 N N . GLU A 1 90 ? 1.639 7.260 -8.092 1.00 97.31 90 GLU A N 1
ATOM 683 C CA . GLU A 1 90 ? 2.234 8.374 -8.833 1.00 97.31 90 GLU A CA 1
ATOM 684 C C . GLU A 1 90 ? 3.741 8.451 -8.610 1.00 97.31 90 GLU A C 1
ATOM 686 O O . GLU A 1 90 ? 4.502 8.495 -9.582 1.00 97.31 90 GLU A O 1
ATOM 691 N N . ARG A 1 91 ? 4.173 8.383 -7.347 1.00 97.50 91 ARG A N 1
ATOM 692 C CA . ARG A 1 91 ? 5.589 8.421 -6.983 1.00 97.50 91 ARG A CA 1
ATOM 693 C C . ARG A 1 91 ? 6.347 7.240 -7.582 1.00 97.50 91 ARG A C 1
ATOM 695 O O . ARG A 1 91 ? 7.344 7.446 -8.266 1.00 97.50 91 ARG A O 1
ATOM 702 N N . LEU A 1 92 ? 5.838 6.015 -7.430 1.00 97.69 92 LEU A N 1
ATOM 703 C CA . LEU A 1 92 ? 6.485 4.832 -8.002 1.00 97.69 92 LEU A CA 1
ATOM 704 C C . LEU A 1 92 ? 6.562 4.885 -9.530 1.00 97.69 92 LEU A C 1
ATOM 706 O O . LEU A 1 92 ? 7.567 4.460 -10.090 1.00 97.69 92 LEU A O 1
ATOM 710 N N . ARG A 1 93 ? 5.540 5.404 -10.228 1.00 97.31 93 ARG A N 1
ATOM 711 C CA . ARG A 1 93 ? 5.605 5.543 -11.695 1.00 97.31 93 ARG A CA 1
ATOM 712 C C . ARG A 1 93 ? 6.676 6.546 -12.105 1.00 97.31 93 ARG A C 1
ATOM 714 O O . ARG A 1 93 ? 7.367 6.312 -13.095 1.00 97.31 93 ARG A O 1
ATOM 721 N N . HIS A 1 94 ? 6.800 7.647 -11.363 1.00 97.50 94 HIS A N 1
ATOM 722 C CA . HIS A 1 94 ? 7.841 8.641 -11.593 1.00 97.50 94 HIS A CA 1
ATOM 723 C C . HIS A 1 94 ? 9.235 8.031 -11.410 1.00 97.50 94 HIS A C 1
ATOM 725 O O . HIS A 1 94 ? 10.079 8.165 -12.297 1.00 97.50 94 HIS A O 1
ATOM 731 N N . ASP A 1 95 ? 9.455 7.316 -10.306 1.00 98.00 95 ASP A N 1
ATOM 732 C CA . ASP A 1 95 ? 10.738 6.681 -10.000 1.00 98.00 95 ASP A CA 1
ATOM 733 C C . ASP A 1 95 ? 11.080 5.589 -11.022 1.00 98.00 95 ASP A C 1
ATOM 735 O O . ASP A 1 95 ? 12.169 5.596 -11.593 1.00 98.00 95 ASP A O 1
ATOM 739 N N . ALA A 1 96 ? 10.124 4.717 -11.353 1.00 97.81 96 ALA A N 1
ATOM 740 C CA . ALA A 1 96 ? 10.314 3.653 -12.336 1.00 97.81 96 ALA A CA 1
ATOM 741 C C . ALA A 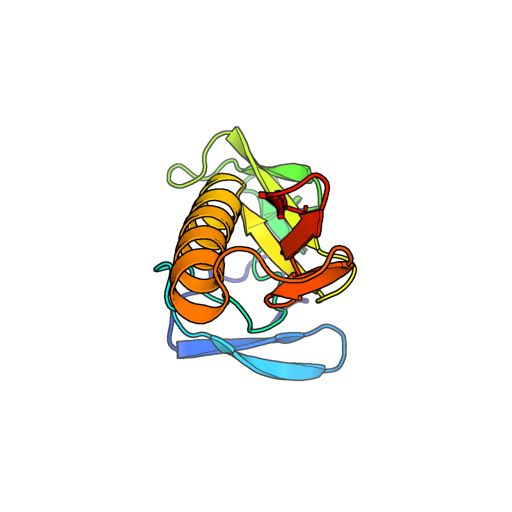1 96 ? 10.691 4.205 -13.721 1.00 97.81 96 ALA A C 1
ATOM 743 O O . ALA A 1 96 ? 11.596 3.689 -14.377 1.00 97.81 96 ALA A O 1
ATOM 744 N N . LEU A 1 97 ? 10.041 5.289 -14.160 1.00 97.31 97 LEU A N 1
ATOM 745 C CA . LEU A 1 97 ? 10.380 5.948 -15.420 1.00 97.31 97 LEU A CA 1
ATOM 746 C C . LEU A 1 97 ? 11.764 6.610 -15.365 1.00 97.31 97 LEU A C 1
ATOM 748 O O . LEU A 1 97 ? 12.509 6.553 -16.339 1.00 97.31 97 LEU A O 1
ATOM 752 N N . LYS A 1 98 ? 12.120 7.233 -14.240 1.00 97.81 98 LYS A N 1
ATOM 753 C CA . LYS A 1 98 ? 13.415 7.898 -14.063 1.00 97.81 98 LYS A CA 1
ATOM 754 C C . LYS A 1 98 ? 14.578 6.905 -14.013 1.00 97.81 98 LYS A C 1
ATOM 756 O O . LYS A 1 98 ? 15.640 7.192 -14.558 1.00 97.81 98 LYS A O 1
ATOM 761 N N . GLU A 1 99 ? 14.391 5.777 -13.340 1.00 97.75 99 GLU A N 1
ATOM 762 C CA . GLU A 1 99 ? 15.445 4.794 -13.081 1.00 97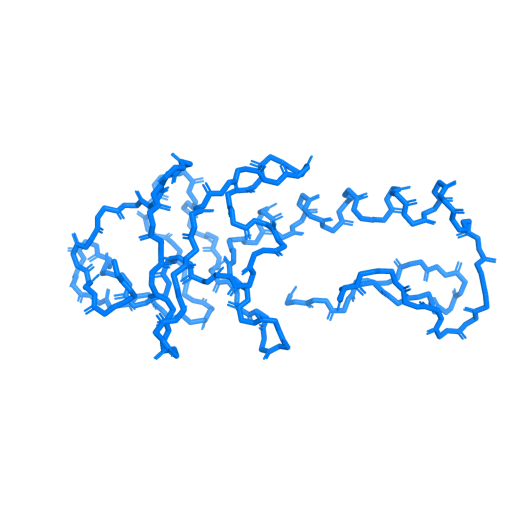.75 99 GLU A CA 1
ATOM 763 C C . GLU A 1 99 ? 15.581 3.770 -14.207 1.00 97.75 99 GLU A C 1
ATOM 765 O O . GLU A 1 99 ? 16.697 3.428 -14.593 1.00 97.75 99 GLU A O 1
ATOM 770 N N . LEU A 1 100 ? 14.455 3.288 -14.742 1.00 97.56 100 LEU A N 1
ATOM 771 C CA . LEU A 1 100 ? 14.422 2.187 -15.708 1.00 97.56 100 LEU A CA 1
ATOM 772 C C . LEU A 1 100 ? 13.884 2.599 -17.085 1.00 97.56 100 LEU A C 1
ATOM 774 O O . LEU A 1 100 ? 14.066 1.863 -18.054 1.00 97.56 100 LEU A O 1
ATOM 778 N N . GLY A 1 101 ? 13.228 3.756 -17.203 1.00 97.00 101 GLY A N 1
ATOM 779 C CA . GLY A 1 101 ? 12.669 4.227 -18.467 1.00 97.00 101 GLY A CA 1
ATOM 780 C C . GLY A 1 101 ? 11.590 3.290 -19.011 1.00 97.00 101 GLY A C 1
ATOM 781 O O . GLY A 1 101 ? 10.542 3.096 -18.388 1.00 97.00 101 GLY A O 1
ATOM 782 N N . HIS A 1 102 ? 11.869 2.728 -20.188 1.00 96.31 102 HIS A N 1
ATOM 783 C CA . HIS A 1 102 ? 11.018 1.797 -20.931 1.00 96.31 102 HIS A CA 1
ATOM 784 C C . HIS A 1 102 ? 11.719 0.428 -21.042 1.00 96.31 102 HIS A C 1
ATOM 786 O O . HIS A 1 102 ? 12.358 0.162 -22.064 1.00 96.31 102 HIS A O 1
ATOM 792 N N . PRO A 1 103 ? 11.692 -0.399 -19.980 1.00 97.62 103 PRO A N 1
ATOM 793 C CA . PRO A 1 103 ? 12.385 -1.687 -19.951 1.00 97.62 103 PRO A CA 1
ATO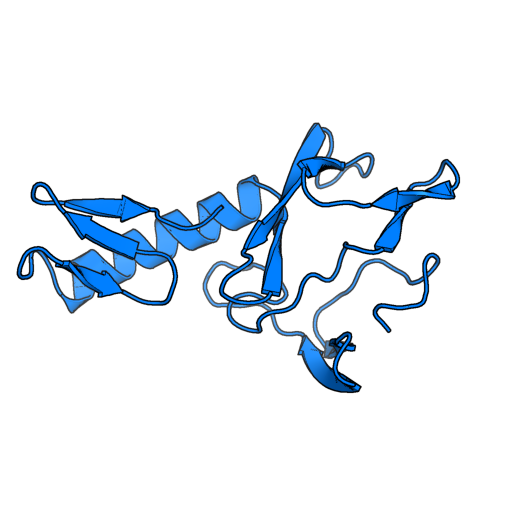M 794 C C . PRO A 1 103 ? 11.647 -2.765 -20.766 1.00 97.62 103 PRO A C 1
ATOM 796 O O . PRO A 1 103 ? 10.721 -2.484 -21.524 1.00 97.62 103 PRO A O 1
ATOM 799 N N . GLU A 1 104 ? 12.063 -4.024 -20.630 1.00 97.12 104 GLU A N 1
ATOM 800 C CA . GLU A 1 104 ? 11.364 -5.155 -21.244 1.00 97.12 104 GLU A CA 1
ATOM 801 C C . GLU A 1 104 ? 9.988 -5.410 -20.603 1.00 97.12 104 GLU A C 1
ATOM 803 O O . GLU A 1 104 ? 9.777 -5.195 -19.404 1.00 97.12 104 GLU A O 1
ATOM 808 N N . GLU A 1 105 ? 9.037 -5.877 -21.415 1.00 97.25 105 GLU A N 1
ATOM 809 C CA . GLU A 1 105 ? 7.707 -6.291 -20.960 1.00 97.25 105 GLU A CA 1
ATOM 810 C C . GLU A 1 105 ? 7.819 -7.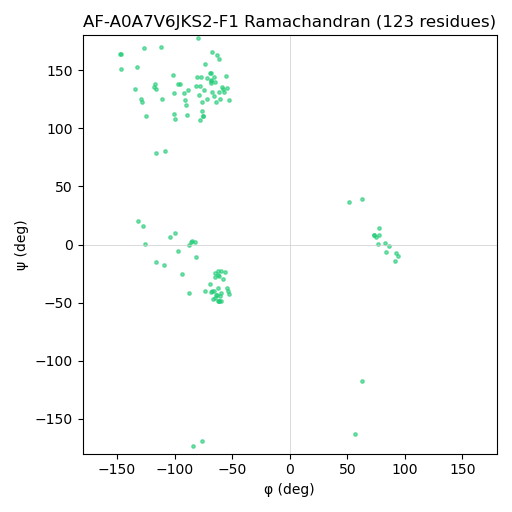335 -19.841 1.00 97.25 105 GLU A C 1
ATOM 812 O O . GLU A 1 105 ? 8.580 -8.295 -19.939 1.00 97.25 105 GLU A O 1
ATOM 817 N N . GLY A 1 106 ? 7.037 -7.159 -18.778 1.00 97.00 106 GLY A N 1
ATOM 818 C CA . GLY A 1 106 ? 7.090 -8.026 -17.602 1.00 97.00 106 GLY A CA 1
ATOM 819 C C . GLY A 1 106 ? 8.006 -7.521 -16.485 1.00 97.00 106 GLY A C 1
ATOM 820 O O . GLY A 1 106 ? 7.926 -8.046 -15.375 1.00 97.00 106 GLY A O 1
ATOM 821 N N . THR A 1 107 ? 8.81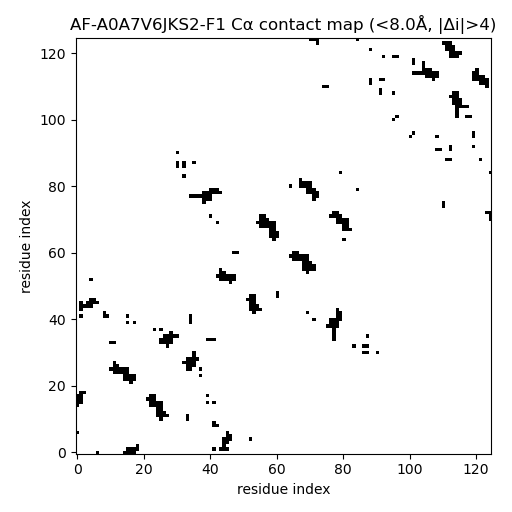9 -6.484 -16.723 1.00 97.94 107 THR A N 1
ATOM 822 C CA . THR A 1 107 ? 9.654 -5.879 -15.671 1.00 97.94 107 THR A CA 1
ATOM 823 C C . THR A 1 107 ? 8.781 -5.311 -14.553 1.00 97.94 107 THR A C 1
ATOM 825 O O . THR A 1 107 ? 7.846 -4.553 -14.807 1.00 97.94 107 THR A O 1
ATOM 828 N N . THR A 1 108 ? 9.095 -5.632 -13.300 1.00 97.56 108 THR A N 1
ATOM 829 C CA . THR A 1 108 ? 8.400 -5.089 -12.125 1.00 97.56 108 THR A CA 1
ATOM 830 C C . THR A 1 108 ? 9.196 -3.969 -11.467 1.00 97.56 108 THR A C 1
ATOM 832 O O . THR A 1 108 ? 10.421 -4.049 -11.397 1.00 97.56 108 THR A O 1
ATOM 835 N N . TYR A 1 109 ? 8.503 -2.975 -10.911 1.00 96.81 109 TYR A N 1
ATOM 836 C CA . TYR A 1 109 ? 9.102 -1.950 -10.055 1.00 96.81 109 TYR A CA 1
ATOM 837 C C . TYR A 1 109 ? 8.370 -1.898 -8.714 1.00 96.81 109 TYR A C 1
ATOM 839 O O . TYR A 1 109 ? 7.193 -1.534 -8.632 1.00 96.81 109 TYR A O 1
ATOM 847 N N . GLY A 1 110 ? 9.055 -2.327 -7.654 1.00 94.06 110 GLY A N 1
ATOM 848 C CA . GLY A 1 110 ? 8.402 -2.609 -6.379 1.00 94.06 110 GLY A CA 1
ATOM 849 C C . GLY A 1 110 ? 7.273 -3.653 -6.510 1.00 94.06 110 GLY A C 1
ATOM 850 O O . GLY A 1 110 ? 7.198 -4.383 -7.501 1.00 94.06 110 GLY A O 1
ATOM 851 N N . PRO A 1 111 ? 6.377 -3.743 -5.515 1.00 95.00 111 PRO A N 1
ATOM 852 C CA . PRO A 1 111 ? 5.315 -4.756 -5.494 1.00 95.00 111 PRO A CA 1
ATOM 853 C C . PRO A 1 111 ? 4.078 -4.414 -6.350 1.00 95.00 111 PRO A C 1
ATOM 855 O O . PRO A 1 111 ? 3.211 -5.277 -6.562 1.00 95.00 111 PRO A O 1
ATOM 858 N N . TRP A 1 112 ? 3.976 -3.171 -6.840 1.00 97.00 112 TRP A N 1
ATOM 859 C CA . TRP A 1 112 ? 2.737 -2.638 -7.424 1.00 97.00 112 TRP A CA 1
ATOM 860 C C . TRP A 1 112 ? 2.860 -2.061 -8.836 1.00 97.00 112 TRP A C 1
ATOM 862 O O . TRP A 1 112 ? 1.841 -1.640 -9.383 1.00 97.00 112 TRP A O 1
ATOM 872 N N . LEU A 1 113 ? 4.040 -2.073 -9.464 1.00 97.38 113 LEU A N 1
ATOM 873 C CA . LEU A 1 113 ? 4.175 -1.702 -10.874 1.00 97.38 113 LEU A CA 1
ATOM 874 C C . LEU A 1 113 ? 4.675 -2.851 -11.735 1.00 97.38 113 LEU A C 1
ATOM 876 O O . LEU A 1 113 ? 5.610 -3.565 -11.378 1.00 97.38 113 LEU A O 1
ATOM 880 N N . LEU A 1 114 ? 4.062 -2.959 -12.909 1.00 98.00 114 LEU A N 1
ATOM 881 C CA . LEU A 1 114 ? 4.428 -3.877 -13.975 1.00 98.00 114 LEU A CA 1
ATOM 882 C C . LEU A 1 114 ? 4.553 -3.088 -15.275 1.00 98.00 114 LEU A C 1
ATOM 884 O O . LEU A 1 114 ? 3.606 -2.408 -15.679 1.00 98.00 114 LEU A O 1
ATOM 888 N N . TYR A 1 115 ? 5.698 -3.190 -15.936 1.00 98.31 115 TYR A N 1
ATOM 889 C CA . TYR A 1 115 ? 5.876 -2.654 -17.273 1.00 98.31 115 TYR A CA 1
ATOM 890 C C . TYR A 1 115 ? 5.159 -3.565 -18.270 1.00 98.31 115 TYR A C 1
ATOM 892 O O . TYR A 1 115 ? 5.548 -4.722 -18.454 1.00 98.31 115 TYR A O 1
ATOM 900 N N . LYS A 1 116 ? 4.069 -3.065 -18.859 1.00 97.19 116 LYS A N 1
ATOM 901 C CA . LYS A 1 116 ? 3.299 -3.778 -19.878 1.00 97.19 116 LYS A CA 1
ATOM 902 C C . LYS A 1 116 ? 2.689 -2.843 -20.915 1.00 97.19 116 LYS A C 1
ATOM 904 O O . LYS A 1 116 ? 2.323 -1.712 -20.597 1.00 97.19 116 LYS A O 1
ATOM 909 N N . TYR A 1 117 ? 2.504 -3.339 -22.133 1.00 94.56 117 TYR A N 1
ATOM 910 C CA . TYR A 1 117 ? 1.954 -2.576 -23.259 1.00 94.56 117 TYR A CA 1
ATOM 911 C C . TYR A 1 117 ? 2.679 -1.237 -23.489 1.00 94.56 117 TYR A C 1
ATOM 913 O O . TYR A 1 117 ? 2.054 -0.225 -23.809 1.00 94.56 117 TYR A O 1
ATOM 921 N N . GLY A 1 118 ? 3.999 -1.219 -23.286 1.00 93.94 118 GLY A N 1
ATOM 922 C CA . GLY A 1 118 ? 4.829 -0.026 -23.443 1.00 93.94 118 GLY A CA 1
ATOM 923 C C . GLY A 1 118 ? 4.757 0.993 -22.296 1.00 93.94 118 GLY A C 1
ATOM 924 O O . GLY A 1 118 ? 5.348 2.071 -22.421 1.00 93.94 118 GLY A O 1
ATOM 925 N N . GLY A 1 119 ? 4.103 0.690 -21.167 1.00 96.00 119 GLY A N 1
ATOM 926 C CA . GLY A 1 119 ? 3.992 1.616 -20.034 1.00 96.00 119 GLY A CA 1
ATOM 927 C C . GLY A 1 119 ? 3.975 0.960 -18.651 1.00 96.00 119 GLY A C 1
ATOM 928 O O . GLY A 1 119 ? 3.729 -0.232 -18.493 1.00 96.00 119 GLY A O 1
ATOM 929 N N . TRP A 1 120 ? 4.215 1.771 -17.618 1.00 97.94 120 TRP A N 1
ATOM 930 C CA . TRP A 1 120 ? 4.125 1.347 -16.219 1.00 97.94 120 TRP A CA 1
ATOM 931 C C . TRP A 1 120 ? 2.666 1.279 -15.762 1.00 97.94 120 TRP A C 1
ATOM 933 O O . TRP A 1 120 ? 2.011 2.302 -15.545 1.00 97.94 120 TRP A O 1
ATOM 943 N N . ALA A 1 121 ? 2.156 0.063 -15.594 1.00 97.00 121 ALA A N 1
ATOM 944 C CA . ALA A 1 121 ? 0.804 -0.190 -15.125 1.00 97.00 121 ALA A CA 1
ATOM 945 C C . ALA A 1 121 ? 0.781 -0.481 -13.621 1.00 97.00 121 ALA A C 1
ATOM 947 O O . ALA A 1 121 ? 1.602 -1.241 -13.109 1.00 97.00 121 ALA A O 1
ATOM 948 N N . TRP A 1 122 ? -0.210 0.088 -12.932 1.00 97.06 122 TRP A N 1
ATOM 949 C CA . TRP A 1 122 ? -0.484 -0.228 -11.531 1.00 97.06 122 TRP A CA 1
ATOM 950 C C . TRP A 1 122 ? -1.152 -1.597 -11.410 1.00 97.06 122 TRP A C 1
ATOM 952 O O . TRP A 1 122 ? -2.087 -1.903 -12.153 1.00 97.06 122 TRP A O 1
ATOM 962 N N . ILE A 1 123 ? -0.645 -2.410 -10.488 1.00 96.25 123 ILE A N 1
ATOM 963 C CA . ILE A 1 123 ? -1.137 -3.753 -10.148 1.00 96.25 123 ILE A CA 1
ATOM 964 C C . ILE A 1 123 ? -1.295 -3.930 -8.625 1.00 96.25 123 ILE A C 1
ATOM 966 O O . ILE A 1 123 ? -1.229 -5.054 -8.112 1.00 96.25 123 ILE A O 1
ATOM 970 N N . GLY A 1 124 ? -1.393 -2.819 -7.893 1.00 93.62 124 GLY A N 1
ATOM 971 C CA . GLY A 1 124 ? -1.844 -2.802 -6.504 1.00 9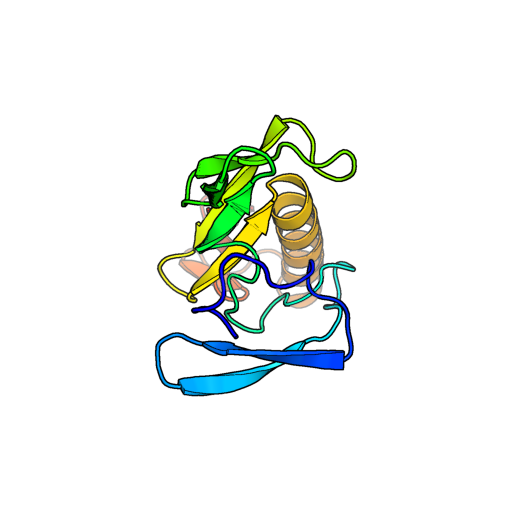3.62 124 GLY A CA 1
ATOM 972 C C . GLY A 1 124 ? -3.374 -2.769 -6.406 1.00 93.62 124 GLY A C 1
ATOM 973 O O . GLY A 1 124 ? -4.039 -2.908 -7.438 1.00 93.62 124 GLY A O 1
ATOM 974 N N . PRO A 1 125 ? -3.908 -2.616 -5.183 1.00 91.94 125 PRO A N 1
ATOM 975 C CA . PRO A 1 125 ? -5.336 -2.430 -4.937 1.00 91.94 125 PRO A CA 1
ATOM 976 C C . PRO A 1 125 ? -5.931 -1.247 -5.707 1.00 91.94 125 PRO A C 1
ATOM 978 O O . PRO A 1 125 ? -5.162 -0.320 -6.077 1.00 91.94 125 PRO A O 1
#

Mean predicted aligned error: 3.29 Å

Solvent-accessible surface area (backbone atoms only — not comparable to full-atom values): 7278 Å² total; per-residue (Å²): 87,51,89,43,37,84,57,75,85,86,56,74,69,40,66,43,31,46,96,90,65,52,74,40,70,31,41,64,27,97,63,72,35,74,32,55,94,64,44,38,39,83,58,48,42,26,45,45,99,86,67,50,60,37,50,81,60,39,61,36,88,45,85,97,45,55,73,34,35,29,40,57,30,86,88,59,46,28,35,44,40,54,69,52,51,46,40,46,51,54,49,51,50,52,48,42,41,74,77,58,55,82,68,62,79,71,44,66,50,77,92,34,32,35,28,45,98,92,38,81,39,82,65,57,115